Protein AF-A0A7S0WIX7-F1 (afdb_monomer)

Solvent-accessible surface area (backbone atoms only — not comparable to full-atom values): 6286 Å² total; per-residue (Å²): 117,58,88,73,73,75,20,86,30,71,62,78,74,41,74,81,49,75,79,66,81,84,82,75,95,70,84,73,63,64,90,69,81,64,64,53,47,32,42,77,90,50,86,90,47,72,62,55,75,73,69,86,79,39,66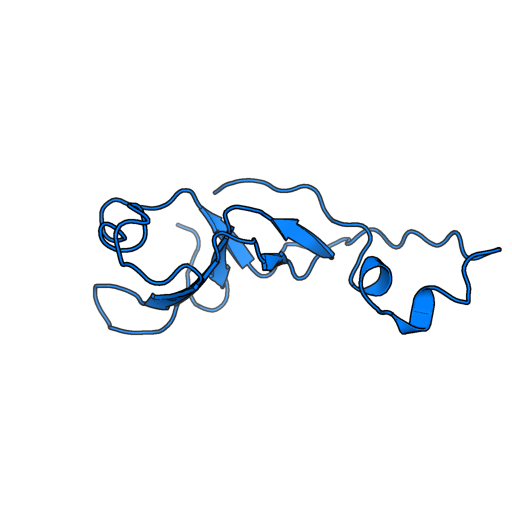,65,53,52,75,33,58,38,93,89,72,73,44,78,36,34,34,34,22,60,89,32,46,76,42,92,36,27,20,80,38,67,68,22,37,38,35,34,49,95,69,48,83,87,130

Structure (mmCIF, N/CA/C/O backbone):
data_AF-A0A7S0WIX7-F1
#
_entry.id   AF-A0A7S0WIX7-F1
#
loop_
_atom_site.group_PDB
_atom_site.id
_atom_site.type_symbol
_atom_site.label_atom_id
_atom_site.label_alt_id
_atom_site.label_comp_id
_atom_site.label_asym_id
_atom_site.label_entity_id
_atom_site.label_seq_id
_atom_site.pdbx_PDB_ins_code
_atom_site.Cartn_x
_atom_site.Cartn_y
_atom_site.Cartn_z
_atom_site.occupancy
_atom_site.B_iso_or_equiv
_atom_site.auth_seq_id
_atom_site.auth_comp_id
_atom_site.auth_asym_id
_atom_site.auth_atom_id
_atom_site.pdbx_PDB_model_num
ATOM 1 N N . VAL A 1 1 ? 8.549 2.888 7.517 1.00 74.88 1 VAL A N 1
ATOM 2 C CA . VAL A 1 1 ? 8.270 2.936 6.061 1.00 74.88 1 VAL A CA 1
ATOM 3 C C . VAL A 1 1 ? 9.535 2.544 5.327 1.00 74.88 1 VAL A C 1
ATOM 5 O O . VAL A 1 1 ? 10.577 3.117 5.615 1.00 74.88 1 VAL A O 1
ATOM 8 N N . LEU A 1 2 ? 9.463 1.548 4.448 1.00 74.81 2 LEU A N 1
ATOM 9 C CA . LEU A 1 2 ? 10.576 1.115 3.612 1.00 74.81 2 LEU A CA 1
ATOM 10 C C . LEU A 1 2 ? 10.726 2.094 2.438 1.00 74.81 2 LEU A C 1
ATOM 12 O O . LEU A 1 2 ? 9.806 2.199 1.619 1.00 74.81 2 LEU A O 1
ATOM 16 N N . PRO A 1 3 ? 11.842 2.839 2.348 1.00 73.19 3 PRO A N 1
ATOM 17 C CA . PRO A 1 3 ? 12.102 3.678 1.192 1.00 73.19 3 PRO A CA 1
ATOM 18 C C . PRO A 1 3 ? 12.421 2.791 -0.015 1.00 73.19 3 PRO A C 1
ATOM 20 O O . PRO A 1 3 ? 13.195 1.842 0.088 1.00 73.19 3 PRO A O 1
ATOM 23 N N . HIS A 1 4 ? 11.860 3.117 -1.175 1.00 74.50 4 HIS A N 1
ATOM 24 C CA . HIS A 1 4 ? 12.291 2.546 -2.448 1.00 74.50 4 HIS A CA 1
ATOM 25 C C . HIS A 1 4 ? 12.782 3.675 -3.357 1.00 74.50 4 HIS A C 1
ATOM 27 O O . HIS A 1 4 ? 12.267 4.795 -3.312 1.00 74.50 4 HIS A O 1
ATOM 33 N N . GLN A 1 5 ? 13.776 3.391 -4.200 1.00 72.12 5 GLN A N 1
ATOM 34 C CA . GLN A 1 5 ? 14.194 4.351 -5.220 1.00 72.12 5 GLN A CA 1
ATOM 35 C C . GLN A 1 5 ? 13.080 4.525 -6.257 1.00 72.12 5 GLN A C 1
ATOM 37 O O . GLN A 1 5 ? 12.308 3.598 -6.514 1.00 72.12 5 GLN A O 1
ATOM 42 N N . TYR A 1 6 ? 12.964 5.719 -6.837 1.00 75.44 6 TYR A N 1
ATOM 43 C CA . TYR A 1 6 ? 12.034 5.965 -7.935 1.00 75.44 6 TYR A CA 1
ATOM 44 C C . TYR A 1 6 ? 12.400 5.081 -9.132 1.00 75.44 6 TYR A C 1
ATOM 46 O O . TYR A 1 6 ? 13.569 4.985 -9.503 1.00 75.44 6 TYR A O 1
ATOM 54 N N . GLY A 1 7 ? 11.412 4.414 -9.728 1.00 69.31 7 GLY A N 1
ATOM 55 C CA . GLY A 1 7 ? 11.666 3.575 -10.895 1.00 69.31 7 GLY A CA 1
ATOM 56 C C . GLY A 1 7 ? 11.796 4.392 -12.176 1.00 69.31 7 GLY A C 1
ATOM 57 O O . GLY A 1 7 ? 11.506 5.587 -12.212 1.00 69.31 7 GLY A O 1
ATOM 58 N N . ARG A 1 8 ? 12.170 3.729 -13.276 1.00 65.00 8 ARG A N 1
ATOM 59 C CA . ARG A 1 8 ? 12.262 4.334 -14.623 1.00 65.00 8 ARG A CA 1
ATOM 60 C C . ARG A 1 8 ? 10.891 4.655 -15.260 1.00 65.00 8 ARG A C 1
ATOM 62 O O . ARG A 1 8 ? 10.789 4.789 -16.477 1.00 65.00 8 ARG A O 1
ATOM 69 N N . GLY A 1 9 ? 9.846 4.811 -14.444 1.00 59.75 9 GLY A N 1
ATOM 70 C CA . GLY A 1 9 ? 8.484 5.123 -14.870 1.00 59.75 9 GLY A CA 1
ATOM 71 C C . GLY A 1 9 ? 7.679 3.921 -15.387 1.00 59.75 9 GLY A C 1
ATOM 72 O O . GLY A 1 9 ? 8.185 2.815 -15.571 1.00 59.75 9 GLY A O 1
ATOM 73 N N . MET A 1 10 ? 6.384 4.152 -15.633 1.00 55.81 10 MET A N 1
ATOM 74 C CA . MET A 1 10 ? 5.402 3.170 -16.140 1.00 55.81 10 MET A CA 1
ATOM 75 C C . MET A 1 10 ? 5.788 2.569 -17.511 1.00 55.81 10 MET A C 1
ATOM 77 O O . MET A 1 10 ? 5.315 1.513 -17.930 1.00 55.81 10 MET A O 1
ATOM 81 N N . ASN A 1 11 ? 6.661 3.269 -18.224 1.00 54.69 11 ASN A N 1
ATOM 82 C CA . ASN A 1 11 ? 7.135 2.999 -19.571 1.00 54.69 11 ASN A CA 1
ATOM 83 C C . ASN A 1 11 ? 8.097 1.804 -19.661 1.00 54.69 11 ASN A C 1
ATOM 85 O O 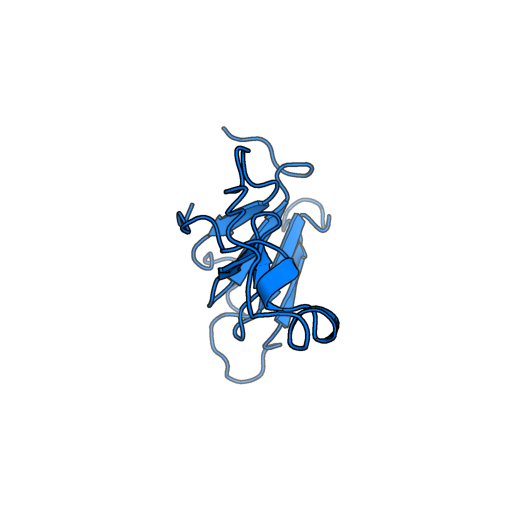. ASN A 1 11 ? 8.154 1.200 -20.731 1.00 54.69 11 ASN A O 1
ATOM 89 N N . SER A 1 12 ? 8.761 1.399 -18.570 1.00 54.97 12 SER A N 1
ATOM 90 C CA . SER A 1 12 ? 9.623 0.201 -18.554 1.00 54.97 12 SER A CA 1
ATOM 91 C C . SER A 1 12 ? 8.856 -1.125 -18.627 1.00 54.97 12 SER A C 1
ATOM 93 O O . SER A 1 12 ? 9.440 -2.145 -18.981 1.00 54.97 12 SER A O 1
ATOM 95 N N . PHE A 1 13 ? 7.550 -1.122 -18.340 1.00 57.56 13 PHE A N 1
ATOM 96 C CA . PHE A 1 13 ? 6.722 -2.337 -18.308 1.00 57.56 13 PHE A CA 1
ATOM 97 C C . PHE A 1 13 ? 5.647 -2.377 -19.404 1.00 57.56 13 PHE A C 1
ATOM 99 O O . PHE A 1 13 ? 5.002 -3.404 -19.611 1.00 57.56 13 PHE A O 1
ATOM 106 N N . SER A 1 14 ? 5.472 -1.292 -20.166 1.00 59.62 14 SER A N 1
ATOM 107 C CA . SER A 1 14 ? 4.568 -1.282 -21.317 1.00 59.62 14 SER A CA 1
ATOM 108 C C . SER A 1 14 ? 5.192 -2.040 -22.488 1.00 59.62 14 SER A C 1
ATOM 110 O O . SER A 1 14 ? 6.183 -1.613 -23.082 1.00 59.62 14 SER A O 1
ATOM 112 N N . TRP A 1 15 ? 4.576 -3.162 -22.866 1.00 60.62 15 TRP A N 1
ATOM 113 C CA . TRP A 1 15 ? 5.024 -3.978 -24.000 1.00 60.62 15 TRP A CA 1
ATOM 114 C C . TRP A 1 15 ? 5.099 -3.189 -25.320 1.0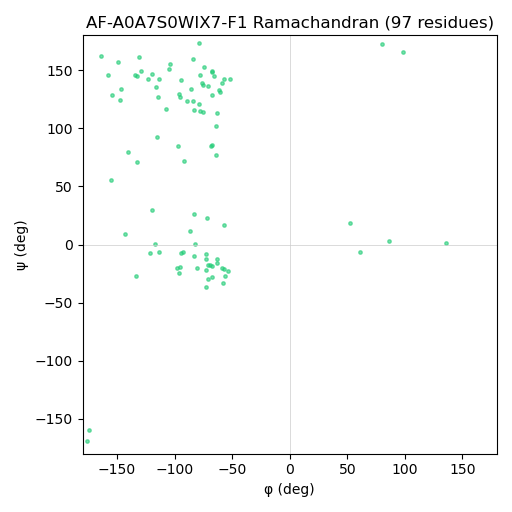0 60.62 15 TRP A C 1
ATOM 116 O O . TRP A 1 15 ? 5.935 -3.493 -26.169 1.00 60.62 15 TRP A O 1
ATOM 126 N N . LYS A 1 16 ? 4.281 -2.132 -25.469 1.00 58.69 16 LYS A N 1
ATOM 127 C CA . LYS A 1 16 ? 4.238 -1.274 -26.665 1.00 58.69 16 LYS A CA 1
ATOM 128 C C . LYS A 1 16 ? 5.519 -0.453 -26.847 1.00 58.69 16 LYS A C 1
ATOM 130 O O . LYS A 1 16 ? 5.874 -0.134 -27.978 1.00 58.69 16 LYS A O 1
ATOM 135 N N . THR A 1 17 ? 6.229 -0.129 -25.764 1.00 54.03 17 THR A N 1
ATOM 136 C CA . THR A 1 17 ? 7.453 0.690 -25.811 1.00 54.03 17 THR A CA 1
ATOM 137 C C . THR A 1 17 ? 8.684 -0.121 -26.222 1.00 54.03 17 THR A C 1
ATOM 139 O O . THR A 1 17 ? 9.632 0.446 -26.755 1.00 54.03 17 THR A O 1
ATOM 142 N N . ARG A 1 18 ? 8.639 -1.456 -26.083 1.00 54.62 18 ARG A N 1
ATOM 143 C CA . ARG A 1 18 ? 9.767 -2.369 -26.351 1.00 54.62 18 ARG A CA 1
ATOM 144 C C . ARG A 1 18 ? 10.239 -2.373 -27.817 1.00 54.62 18 ARG A C 1
ATOM 146 O O . ARG A 1 18 ? 11.323 -2.856 -28.105 1.00 54.62 18 ARG A O 1
ATOM 153 N N . ARG A 1 19 ? 9.436 -1.837 -28.751 1.00 54.31 19 ARG A N 1
ATOM 154 C CA . ARG A 1 19 ? 9.786 -1.707 -30.182 1.00 54.31 19 ARG A CA 1
ATOM 155 C C . ARG A 1 19 ? 10.396 -0.358 -30.572 1.00 54.31 19 ARG A C 1
ATOM 157 O O . ARG A 1 19 ? 10.807 -0.204 -31.715 1.00 54.31 19 ARG A O 1
ATOM 164 N N . LYS A 1 20 ? 10.426 0.625 -29.668 1.00 53.41 20 LYS A N 1
ATOM 165 C CA . LYS A 1 20 ? 10.821 2.008 -29.982 1.00 53.41 20 LYS A CA 1
ATOM 166 C C . LYS A 1 20 ? 12.037 2.466 -29.170 1.00 53.41 20 LYS A C 1
ATOM 168 O O . LYS A 1 20 ? 12.169 3.646 -28.867 1.00 53.41 20 LYS A O 1
ATOM 173 N N . GLU A 1 21 ? 12.920 1.541 -28.805 1.0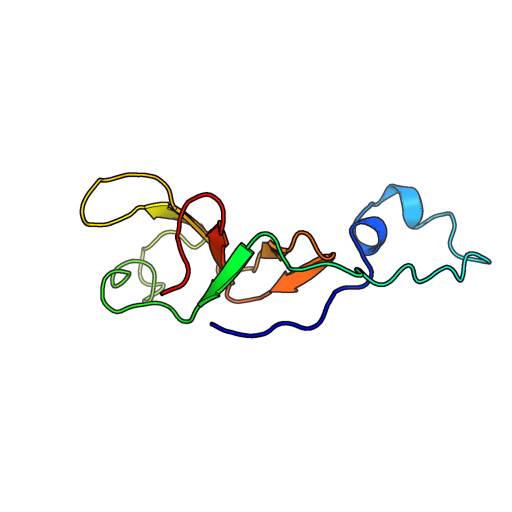0 57.69 21 GLU A N 1
ATOM 174 C CA . GLU A 1 21 ? 14.174 1.853 -28.115 1.00 57.69 21 GLU A CA 1
ATOM 175 C C . GLU A 1 21 ? 15.325 1.917 -29.120 1.00 57.69 21 GLU A C 1
ATOM 177 O O . GLU A 1 21 ? 16.037 0.948 -29.350 1.00 57.69 21 GLU A O 1
ATOM 182 N N . ALA A 1 22 ? 15.488 3.086 -29.736 1.00 53.50 22 ALA A N 1
ATOM 183 C CA . ALA A 1 22 ? 16.777 3.479 -30.302 1.00 53.50 22 ALA A CA 1
ATOM 184 C C . ALA A 1 22 ? 17.165 4.918 -29.925 1.00 53.50 22 ALA A C 1
ATOM 186 O O . ALA A 1 22 ? 18.349 5.187 -29.821 1.00 53.50 22 ALA A O 1
ATOM 187 N N . HIS A 1 23 ? 16.227 5.841 -29.651 1.00 54.00 23 HIS A N 1
ATOM 188 C CA . HIS A 1 23 ? 16.594 7.252 -29.420 1.00 54.00 23 HIS A CA 1
ATOM 189 C C . HIS A 1 23 ? 15.596 8.067 -28.568 1.00 54.00 23 HIS A C 1
ATOM 191 O O . HIS A 1 23 ? 15.131 9.125 -28.978 1.00 54.00 23 HIS A O 1
ATOM 197 N N . ALA A 1 24 ? 15.259 7.620 -27.355 1.00 50.94 24 ALA A N 1
ATOM 198 C CA . ALA A 1 24 ? 14.472 8.448 -26.430 1.00 50.94 24 ALA A CA 1
ATOM 199 C C . ALA A 1 24 ? 15.070 8.471 -25.018 1.00 50.94 24 ALA A C 1
ATOM 201 O O . ALA A 1 24 ? 14.514 7.938 -24.061 1.00 50.94 24 ALA A O 1
ATOM 202 N N . THR A 1 25 ? 16.210 9.143 -24.886 1.00 5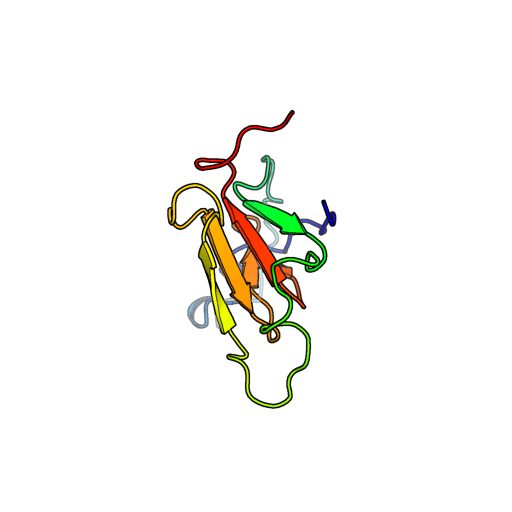2.66 25 THR A N 1
ATOM 203 C CA . THR A 1 25 ? 16.691 9.710 -23.624 1.00 52.66 25 THR A CA 1
ATOM 204 C C . THR A 1 25 ? 15.772 10.859 -23.208 1.00 52.66 25 THR A C 1
ATOM 206 O O . THR A 1 25 ? 16.017 12.027 -23.486 1.00 52.66 25 THR A O 1
ATOM 209 N N . SER A 1 26 ? 14.684 10.537 -22.515 1.00 52.28 26 SER A N 1
ATOM 210 C CA . SER A 1 26 ? 14.046 11.508 -21.627 1.00 52.28 26 SER A CA 1
ATOM 211 C C . SER A 1 26 ? 13.598 10.796 -20.364 1.00 52.28 26 SER A C 1
ATOM 213 O O . SER A 1 26 ? 12.445 10.405 -20.184 1.00 52.28 26 SER A O 1
ATOM 215 N N . SER A 1 27 ? 14.574 10.581 -19.485 1.00 57.31 27 SER A N 1
ATOM 216 C CA . SER A 1 27 ? 14.371 10.241 -18.086 1.00 57.31 27 SER A CA 1
ATOM 217 C C . SER A 1 27 ? 13.680 11.415 -17.390 1.00 57.31 27 SER A C 1
ATOM 219 O O . SER A 1 27 ? 14.309 12.187 -16.667 1.00 57.31 27 SER A O 1
ATOM 221 N N . LYS A 1 28 ? 12.369 11.570 -17.597 1.00 51.25 28 LYS A N 1
ATOM 222 C CA . LYS A 1 28 ? 11.532 12.281 -16.631 1.00 51.25 28 LYS A CA 1
ATOM 223 C C . LYS A 1 28 ? 11.479 11.393 -15.392 1.00 51.25 28 LYS A C 1
ATOM 225 O O . LYS A 1 28 ? 10.605 10.541 -15.262 1.00 51.25 28 LYS A O 1
ATOM 230 N N . GLY A 1 29 ? 12.487 11.537 -14.532 1.00 54.59 29 GLY A N 1
ATOM 231 C CA . GLY A 1 29 ? 12.447 10.986 -13.187 1.00 54.59 29 GLY A CA 1
ATOM 232 C C . GLY A 1 29 ? 11.157 11.443 -12.516 1.00 54.59 29 GLY A C 1
ATOM 233 O O . GLY A 1 29 ? 10.679 12.551 -12.763 1.00 54.59 29 GLY A O 1
ATOM 234 N N . PHE A 1 30 ? 10.547 10.573 -11.723 1.00 58.59 30 PHE A N 1
ATOM 235 C CA . PHE A 1 30 ? 9.363 10.935 -10.961 1.00 58.59 30 PHE A CA 1
ATOM 236 C C . PHE A 1 30 ? 9.738 12.033 -9.951 1.00 58.59 30 PHE A C 1
ATOM 238 O O . PHE A 1 30 ? 10.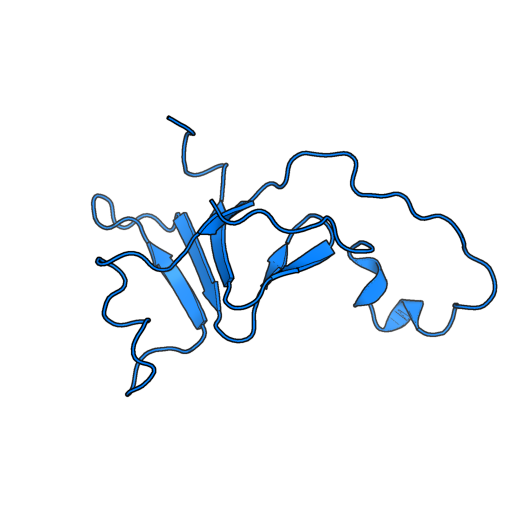366 11.761 -8.933 1.00 58.59 30 PHE A O 1
ATOM 245 N N . VAL A 1 31 ? 9.391 13.286 -10.257 1.00 57.28 31 VAL A N 1
ATOM 246 C CA . VAL A 1 31 ? 9.569 14.442 -9.365 1.00 57.28 31 VAL A CA 1
ATOM 247 C C . VAL A 1 31 ? 8.282 14.600 -8.558 1.00 57.28 31 VAL A C 1
ATOM 249 O O . VAL A 1 31 ? 7.453 15.462 -8.834 1.00 57.28 31 VAL A O 1
ATOM 252 N N . GLY A 1 32 ? 8.044 13.693 -7.616 1.00 66.62 32 GLY A N 1
ATOM 253 C CA . GLY A 1 32 ? 6.831 13.702 -6.803 1.00 66.62 32 GLY A CA 1
ATOM 254 C C . GLY A 1 32 ? 6.961 12.824 -5.566 1.00 66.62 32 GLY A C 1
ATOM 255 O O . GLY A 1 32 ? 7.829 11.958 -5.497 1.00 66.62 32 GLY A O 1
ATOM 256 N N . LYS A 1 33 ? 6.087 13.037 -4.578 1.00 73.81 33 LYS A N 1
ATOM 257 C CA . LYS A 1 33 ? 5.924 12.097 -3.460 1.00 73.81 33 LYS A CA 1
ATOM 258 C C . LYS A 1 33 ? 5.138 10.884 -3.958 1.00 73.81 33 LYS A C 1
ATOM 260 O O . LYS A 1 33 ? 4.157 11.043 -4.684 1.00 73.81 33 LYS A O 1
ATOM 265 N N . CYS A 1 34 ? 5.551 9.677 -3.579 1.00 82.62 34 CYS A N 1
ATOM 266 C CA . CYS A 1 34 ? 4.764 8.479 -3.860 1.00 82.62 34 CYS A CA 1
ATOM 267 C C . CYS A 1 34 ? 3.376 8.608 -3.213 1.00 82.62 34 CYS A C 1
ATOM 269 O O . CYS A 1 34 ? 3.253 9.060 -2.076 1.00 82.62 34 CYS A O 1
ATOM 271 N N . SER A 1 35 ? 2.335 8.181 -3.929 1.00 84.75 35 SER A N 1
ATOM 272 C CA . SER A 1 35 ? 0.962 8.096 -3.393 1.00 84.75 35 SER A CA 1
ATOM 273 C C . SER A 1 35 ? 0.775 6.943 -2.399 1.00 84.75 35 SER A C 1
ATOM 275 O O . SER A 1 35 ? -0.274 6.804 -1.771 1.00 84.75 35 SER A O 1
ATOM 277 N N . SER A 1 36 ? 1.788 6.089 -2.267 1.00 87.38 36 SER A N 1
ATOM 278 C CA . SER A 1 36 ? 1.761 4.903 -1.428 1.00 87.38 36 SER A CA 1
ATOM 279 C C . SER A 1 36 ? 3.043 4.787 -0.618 1.00 87.38 36 SER A C 1
ATOM 281 O O . SER A 1 36 ? 4.123 5.108 -1.120 1.00 87.38 36 SER A O 1
ATOM 283 N N . MET A 1 37 ? 2.910 4.266 0.596 1.00 88.69 37 MET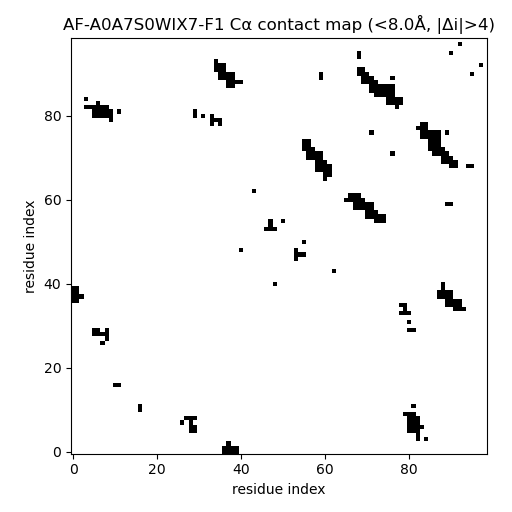 A N 1
ATOM 284 C CA . MET A 1 37 ? 4.022 3.853 1.442 1.00 88.69 37 MET A CA 1
ATOM 285 C C . MET A 1 37 ? 4.130 2.333 1.463 1.00 88.69 37 MET A C 1
ATOM 287 O O . MET A 1 37 ? 3.130 1.626 1.331 1.00 88.69 37 MET A O 1
ATOM 291 N N . PHE A 1 38 ? 5.348 1.842 1.661 1.00 89.62 38 PHE A N 1
ATOM 292 C CA . PHE A 1 38 ? 5.622 0.423 1.842 1.00 89.62 38 PHE A CA 1
ATOM 293 C C . PHE A 1 38 ? 6.119 0.183 3.260 1.00 89.62 38 PHE A C 1
ATOM 295 O O . PHE A 1 38 ? 6.844 1.010 3.820 1.00 89.62 38 PHE A O 1
ATOM 302 N N . ILE A 1 39 ? 5.717 -0.926 3.864 1.00 88.38 39 ILE A N 1
ATOM 303 C CA . ILE A 1 39 ? 6.099 -1.276 5.232 1.00 88.38 39 ILE A CA 1
ATOM 304 C C . ILE A 1 39 ? 6.606 -2.711 5.301 1.00 88.38 39 ILE A C 1
ATOM 306 O O . ILE A 1 39 ? 6.370 -3.512 4.400 1.00 88.38 39 ILE A O 1
ATOM 310 N N . THR A 1 40 ? 7.323 -3.021 6.374 1.00 84.38 40 THR A N 1
ATOM 311 C CA . THR A 1 40 ? 7.521 -4.410 6.777 1.00 84.38 40 THR A CA 1
ATOM 312 C C . THR A 1 40 ? 6.181 -4.982 7.240 1.00 84.38 40 THR A C 1
ATOM 314 O O . THR A 1 40 ? 5.353 -4.219 7.758 1.00 84.38 40 THR A O 1
ATOM 317 N N . PRO A 1 41 ? 5.948 -6.289 7.067 1.00 79.62 41 PRO A N 1
ATOM 318 C CA . PRO A 1 41 ? 4.751 -6.915 7.602 1.00 79.62 41 PRO A CA 1
ATOM 319 C C . PRO A 1 41 ? 4.671 -6.694 9.121 1.00 79.62 41 PRO A C 1
ATOM 321 O O . PRO A 1 41 ? 5.686 -6.582 9.816 1.00 79.62 41 PRO A O 1
ATOM 324 N N . LEU A 1 42 ? 3.448 -6.484 9.603 1.00 79.00 42 LEU A N 1
ATOM 325 C CA . LEU A 1 42 ? 3.156 -6.166 10.999 1.00 79.00 42 LEU A CA 1
ATOM 326 C C . LEU A 1 42 ? 2.598 -7.405 11.690 1.00 79.00 42 LEU A C 1
ATOM 328 O O . LEU A 1 42 ? 1.945 -8.220 11.055 1.00 79.00 42 LEU A O 1
ATOM 332 N N . SER A 1 43 ? 2.734 -7.485 13.012 1.00 77.75 43 SER A N 1
ATOM 333 C CA . SER A 1 43 ? 2.274 -8.630 13.813 1.00 77.75 43 SER A CA 1
ATOM 334 C C . SER A 1 43 ? 0.783 -8.969 13.676 1.00 77.75 43 SER A C 1
ATOM 336 O O . SER A 1 43 ? 0.386 -10.091 13.971 1.00 77.75 43 SER A O 1
ATOM 338 N N . TRP A 1 44 ? -0.060 -8.030 13.240 1.00 77.31 44 TRP A N 1
ATOM 339 C CA . TRP A 1 44 ? -1.480 -8.278 12.955 1.0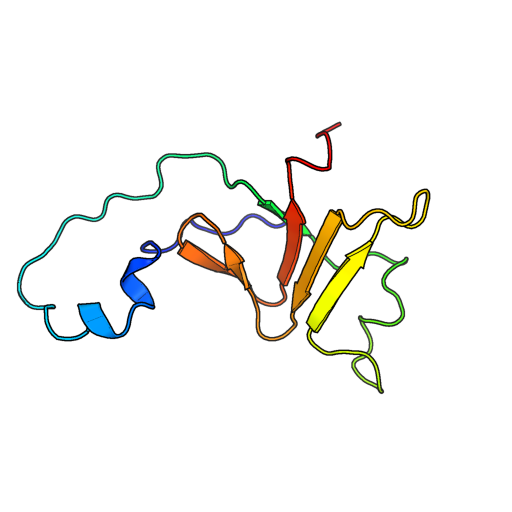0 77.31 44 TRP A CA 1
ATOM 340 C C . TRP A 1 44 ? -1.728 -8.869 11.555 1.00 77.31 44 TRP A C 1
ATOM 342 O O . TRP A 1 44 ? -2.831 -9.324 11.271 1.00 77.31 44 TRP A O 1
ATOM 352 N N . MET A 1 45 ? -0.709 -8.905 10.692 1.00 74.00 45 MET A N 1
ATOM 353 C CA . MET A 1 45 ? -0.713 -9.569 9.384 1.00 74.00 45 MET A CA 1
ATOM 354 C C . MET A 1 45 ? -0.316 -11.057 9.474 1.00 74.00 45 MET A C 1
ATOM 356 O O . MET A 1 45 ? -0.129 -11.681 8.432 1.00 74.00 45 MET A O 1
ATOM 360 N N . ARG A 1 46 ? -0.249 -11.630 10.688 1.00 60.66 46 ARG A N 1
ATOM 361 C CA . ARG A 1 46 ? 0.224 -12.987 11.062 1.00 60.66 46 ARG A CA 1
ATOM 362 C C . ARG A 1 46 ? -0.453 -14.213 10.412 1.00 60.66 46 ARG A C 1
ATOM 364 O O . ARG A 1 46 ? -0.307 -15.322 10.897 1.00 60.66 46 ARG A O 1
ATOM 371 N N . GLY A 1 47 ? -1.191 -14.047 9.319 1.00 61.19 47 GLY A N 1
ATOM 372 C CA . GLY A 1 47 ? -1.651 -15.142 8.444 1.00 61.19 47 GLY A CA 1
ATOM 373 C C . GLY A 1 47 ? -1.189 -15.007 6.987 1.00 61.19 47 GLY A C 1
ATOM 374 O O . GLY A 1 47 ? -1.400 -15.905 6.180 1.00 61.19 47 GLY A O 1
ATOM 375 N N . ILE A 1 48 ? -0.569 -13.874 6.646 1.00 62.09 48 ILE A N 1
ATOM 376 C CA . ILE A 1 48 ? 0.004 -13.560 5.330 1.00 62.09 48 ILE A CA 1
ATOM 377 C C . ILE A 1 48 ? 1.514 -13.865 5.312 1.00 62.09 48 ILE A C 1
ATOM 379 O O . ILE A 1 48 ? 2.092 -14.075 4.246 1.00 62.09 48 ILE A O 1
ATOM 383 N N . GLU A 1 49 ? 2.147 -13.852 6.491 1.00 59.16 49 GLU A N 1
ATOM 384 C CA . GLU A 1 49 ? 3.600 -13.906 6.692 1.00 59.16 49 GLU A CA 1
ATOM 385 C C . GLU A 1 49 ? 4.203 -15.284 6.402 1.00 59.16 49 GLU A C 1
ATOM 387 O O . GLU A 1 49 ? 5.295 -15.364 5.845 1.00 59.16 49 GLU A O 1
ATOM 392 N N . ASP A 1 50 ? 3.478 -16.352 6.732 1.00 56.25 50 ASP A N 1
ATOM 393 C CA . ASP A 1 50 ? 4.100 -17.667 6.890 1.00 56.25 50 ASP A CA 1
ATOM 394 C C . ASP A 1 50 ? 4.098 -18.532 5.625 1.00 56.25 50 ASP A C 1
ATOM 396 O O . ASP A 1 50 ? 4.721 -19.581 5.617 1.00 56.25 50 ASP A O 1
ATOM 400 N N . GLY A 1 51 ? 3.446 -18.137 4.524 1.00 53.78 51 GLY A N 1
ATOM 401 C CA . GLY A 1 51 ? 3.489 -18.898 3.257 1.00 53.78 51 GLY A CA 1
ATOM 402 C C . GLY A 1 51 ? 2.939 -20.341 3.314 1.00 53.78 51 GLY A C 1
ATOM 403 O O . GLY A 1 51 ? 2.756 -20.958 2.268 1.00 53.78 51 GLY A O 1
ATOM 404 N N . ASP A 1 52 ? 2.593 -20.850 4.497 1.00 50.62 52 ASP A N 1
ATOM 405 C CA . ASP A 1 52 ? 2.150 -22.217 4.794 1.00 50.62 52 ASP A CA 1
ATOM 406 C C . ASP A 1 52 ? 0.643 -22.443 4.527 1.00 50.62 52 ASP A C 1
ATOM 408 O O . ASP A 1 52 ? 0.007 -23.315 5.118 1.00 50.62 52 ASP A O 1
ATOM 412 N N . GLY A 1 53 ? 0.048 -21.659 3.617 1.00 55.12 53 GLY A N 1
ATOM 413 C CA . GLY A 1 53 ? -1.366 -21.774 3.218 1.00 55.12 53 GLY A CA 1
ATOM 414 C C . GLY A 1 53 ? -2.136 -20.455 3.103 1.00 55.12 53 GLY A C 1
ATOM 415 O O . GLY A 1 53 ? -3.328 -20.474 2.800 1.00 55.12 53 GLY A O 1
ATOM 416 N N . GLY A 1 54 ? -1.481 -19.316 3.343 1.00 66.94 54 GLY A N 1
ATOM 417 C CA . GLY A 1 54 ? -2.053 -17.979 3.153 1.00 66.94 54 GLY A CA 1
ATOM 418 C C . GLY A 1 54 ? -1.947 -17.467 1.711 1.00 66.94 54 GLY A C 1
ATOM 419 O O . GLY A 1 54 ? -1.114 -17.923 0.926 1.00 66.94 54 GLY A O 1
ATOM 420 N N . ASP A 1 55 ? -2.780 -16.485 1.357 1.00 74.06 55 ASP A N 1
ATOM 421 C CA . ASP A 1 55 ? -2.728 -15.836 0.045 1.00 74.06 55 ASP A CA 1
ATOM 422 C C . ASP A 1 55 ? -1.361 -15.168 -0.194 1.00 74.06 55 ASP A C 1
ATOM 424 O O . ASP A 1 55 ? -0.889 -14.374 0.617 1.00 74.06 55 ASP A O 1
ATOM 428 N N . ILE A 1 56 ? -0.742 -15.417 -1.354 1.00 82.44 56 ILE A N 1
ATOM 429 C CA . ILE A 1 56 ? 0.523 -14.773 -1.773 1.00 82.44 56 ILE A CA 1
ATOM 430 C C . ILE A 1 56 ? 0.358 -13.295 -2.178 1.00 82.44 56 ILE A C 1
ATOM 432 O O . ILE A 1 56 ? 1.333 -12.561 -2.371 1.00 82.44 56 ILE A O 1
ATOM 436 N N . SER A 1 57 ? -0.884 -12.857 -2.358 1.00 86.81 57 SER A N 1
ATOM 437 C CA . SER A 1 57 ? -1.242 -11.483 -2.689 1.00 86.81 57 SER A CA 1
ATOM 438 C C . SER A 1 57 ? -2.683 -11.212 -2.292 1.00 86.81 57 SER A C 1
ATOM 440 O O . SER A 1 57 ? -3.531 -12.090 -2.420 1.00 86.81 57 SER A O 1
ATOM 442 N N . GLY A 1 58 ? -2.982 -9.994 -1.855 1.00 88.25 58 GLY A N 1
ATOM 443 C CA . GLY A 1 58 ? -4.312 -9.669 -1.365 1.00 88.25 58 GLY A CA 1
ATOM 444 C C . GLY A 1 58 ? -4.492 -8.206 -0.985 1.00 88.25 58 GLY A C 1
ATOM 445 O O . GLY A 1 58 ? -3.676 -7.334 -1.289 1.00 88.25 58 GLY A O 1
ATOM 446 N N . LYS A 1 59 ? -5.618 -7.918 -0.331 1.00 90.25 59 LYS A N 1
ATOM 447 C CA . LYS A 1 59 ? -5.968 -6.580 0.167 1.00 90.25 59 LYS A CA 1
ATOM 448 C C . LYS A 1 59 ? -5.540 -6.429 1.627 1.00 90.25 59 LYS A C 1
ATOM 450 O O . LYS A 1 59 ? -5.699 -7.355 2.411 1.00 90.25 59 LYS A O 1
ATOM 455 N N . LEU A 1 60 ? -5.055 -5.242 1.985 1.00 88.75 60 LEU A N 1
ATOM 456 C CA . LEU A 1 60 ? -4.825 -4.858 3.377 1.00 88.75 60 LEU A CA 1
ATOM 457 C C . LEU A 1 60 ? -6.022 -4.060 3.879 1.00 88.75 60 LEU A C 1
ATOM 459 O O . LEU A 1 60 ? -6.446 -3.084 3.246 1.00 88.75 60 LEU A O 1
ATOM 463 N N . THR A 1 61 ? -6.529 -4.467 5.032 1.00 89.44 61 THR A N 1
ATOM 464 C CA . THR A 1 61 ? -7.708 -3.899 5.679 1.00 89.44 61 THR A CA 1
ATOM 465 C C . THR A 1 61 ? -7.327 -3.424 7.078 1.00 89.44 61 THR A C 1
ATOM 467 O O . THR A 1 61 ? -6.501 -4.053 7.733 1.00 89.44 61 THR A O 1
ATOM 470 N N . CYS A 1 62 ? -7.885 -2.298 7.523 1.00 87.75 62 CYS A N 1
ATOM 471 C CA . CYS A 1 62 ? -7.680 -1.803 8.880 1.00 87.75 62 CYS A CA 1
ATOM 472 C C . CYS A 1 62 ? -8.345 -2.746 9.902 1.00 87.75 62 CYS A C 1
ATOM 474 O O . CYS A 1 62 ? -9.542 -2.994 9.763 1.00 87.75 62 CYS A O 1
ATOM 476 N N . PRO A 1 63 ? -7.641 -3.202 10.954 1.00 85.19 63 PRO A N 1
ATOM 477 C CA . PRO A 1 63 ? -8.213 -4.099 11.963 1.00 85.19 63 PRO A CA 1
ATOM 478 C C . PRO A 1 63 ? -9.273 -3.437 12.860 1.00 85.19 63 PRO A C 1
ATOM 480 O O . PRO A 1 63 ? -10.019 -4.137 13.531 1.00 85.19 63 PRO A O 1
ATOM 483 N N . GLY A 1 64 ? -9.335 -2.100 12.907 1.00 87.12 64 GLY A N 1
ATOM 484 C CA . GLY A 1 64 ? -10.288 -1.373 13.754 1.00 87.12 64 GLY A CA 1
ATOM 485 C C . GLY A 1 64 ? -11.585 -0.950 13.059 1.00 87.12 64 GLY A C 1
ATOM 486 O O . GLY A 1 64 ? -12.556 -0.638 13.739 1.00 87.12 64 GLY A O 1
ATOM 487 N N . CYS A 1 65 ? -11.611 -0.890 11.725 1.00 89.44 65 CYS A N 1
ATOM 488 C CA . CYS A 1 65 ? -12.766 -0.367 10.979 1.00 89.44 65 CYS A CA 1
ATOM 489 C C . CYS A 1 65 ? -13.069 -1.103 9.667 1.00 89.44 65 CYS A C 1
ATOM 491 O O . CYS A 1 65 ? -13.835 -0.595 8.849 1.00 89.44 65 CYS A O 1
ATOM 493 N N . ASP A 1 66 ? -12.408 -2.235 9.413 1.00 86.81 66 ASP A N 1
ATOM 494 C CA . ASP A 1 66 ? -12.581 -3.088 8.229 1.00 86.81 66 ASP A CA 1
ATOM 495 C C . ASP A 1 66 ? -12.482 -2.369 6.868 1.00 86.81 66 ASP A C 1
ATOM 497 O O . ASP A 1 66 ? -12.866 -2.879 5.811 1.00 86.81 66 ASP A O 1
ATOM 501 N N . THR A 1 67 ? -11.898 -1.172 6.853 1.00 91.19 67 THR A N 1
ATOM 502 C CA . THR A 1 67 ? -11.740 -0.377 5.639 1.00 91.19 67 THR A CA 1
ATOM 503 C C . THR A 1 67 ? -10.468 -0.786 4.910 1.00 91.19 67 THR A C 1
ATOM 505 O O . THR A 1 67 ? -9.396 -0.903 5.504 1.00 91.19 67 THR A O 1
ATOM 508 N N . LYS A 1 68 ? -10.556 -0.979 3.588 1.00 91.44 68 LYS A N 1
ATOM 509 C CA . LYS A 1 68 ? -9.390 -1.294 2.749 1.00 91.44 68 LYS A CA 1
ATOM 510 C C . LYS A 1 68 ? -8.398 -0.133 2.771 1.00 91.44 68 LYS A C 1
ATOM 512 O O . LYS A 1 68 ? -8.687 0.892 2.157 1.00 91.44 68 LYS A O 1
ATOM 517 N N . ILE A 1 69 ? -7.219 -0.327 3.351 1.00 91.69 69 ILE A N 1
ATOM 518 C CA . ILE A 1 69 ? -6.131 0.666 3.418 1.00 91.69 69 ILE A CA 1
ATOM 519 C C . ILE A 1 69 ? -5.062 0.450 2.342 1.00 91.69 69 ILE A C 1
ATOM 521 O O . ILE A 1 69 ? -4.327 1.372 1.991 1.00 91.69 69 ILE A O 1
ATOM 525 N N . GLY A 1 70 ? -4.989 -0.757 1.778 1.00 91.31 70 GLY A N 1
ATOM 526 C CA . GLY A 1 70 ? -3.864 -1.119 0.931 1.00 91.31 70 GLY A CA 1
ATOM 527 C C . GLY A 1 70 ? -3.984 -2.473 0.247 1.00 91.31 70 GLY A C 1
ATOM 528 O O . GLY A 1 70 ? -5.080 -3.023 0.088 1.00 91.31 70 GLY A O 1
ATOM 529 N N . ALA A 1 71 ? -2.837 -2.992 -0.170 1.00 91.25 71 ALA A N 1
ATOM 530 C CA . ALA A 1 71 ? -2.673 -4.304 -0.780 1.00 91.25 71 ALA A CA 1
ATOM 531 C C . ALA A 1 71 ? -1.293 -4.872 -0.446 1.00 91.25 71 ALA A C 1
ATOM 533 O O . ALA A 1 71 ? -0.363 -4.119 -0.160 1.00 91.25 71 ALA A O 1
ATOM 534 N N . PHE A 1 72 ? -1.160 -6.189 -0.505 1.00 90.38 72 PHE A N 1
ATOM 535 C CA . PHE A 1 72 ? 0.121 -6.860 -0.360 1.00 90.38 72 PHE A CA 1
ATOM 536 C C . PHE A 1 72 ? 0.342 -7.844 -1.510 1.00 90.38 72 PHE A C 1
ATOM 538 O O . PHE A 1 72 ? -0.620 -8.388 -2.053 1.00 90.38 72 PHE A O 1
ATOM 545 N N . ALA A 1 73 ? 1.596 -8.058 -1.898 1.00 90.00 73 ALA A N 1
ATOM 546 C CA . ALA A 1 73 ? 1.991 -9.124 -2.810 1.00 90.00 73 ALA A CA 1
ATOM 547 C C . ALA A 1 73 ? 3.450 -9.517 -2.578 1.00 90.00 73 ALA A C 1
ATOM 549 O O . ALA A 1 73 ? 4.355 -8.676 -2.628 1.00 90.00 73 ALA A O 1
ATOM 550 N N . TRP A 1 74 ? 3.683 -10.814 -2.411 1.00 85.88 74 TRP A N 1
ATOM 551 C CA . TRP A 1 74 ? 5.020 -11.385 -2.265 1.00 85.88 74 TRP A CA 1
ATOM 552 C C . TRP A 1 74 ? 5.827 -11.345 -3.564 1.00 85.88 74 TRP A C 1
ATOM 554 O O . TRP A 1 74 ? 7.039 -11.163 -3.532 1.00 85.88 74 TRP A O 1
ATOM 564 N N . SER A 1 75 ? 5.160 -11.409 -4.722 1.00 87.00 75 SER A N 1
ATOM 565 C CA . SER A 1 75 ? 5.793 -11.171 -6.028 1.00 87.00 75 SER A CA 1
ATOM 566 C C . SER A 1 75 ? 6.244 -9.718 -6.214 1.00 87.00 75 SER A C 1
ATOM 568 O O . SER A 1 75 ? 7.070 -9.423 -7.079 1.00 87.00 75 SER A O 1
ATOM 570 N N . GLY A 1 76 ? 5.704 -8.810 -5.402 1.00 89.19 76 GLY A N 1
ATOM 571 C CA . GLY A 1 76 ? 5.910 -7.378 -5.494 1.00 89.19 76 GLY A CA 1
ATOM 572 C C . GLY A 1 76 ? 4.789 -6.632 -6.213 1.00 89.19 76 GLY A C 1
ATOM 573 O O . GLY A 1 76 ? 3.927 -7.224 -6.864 1.00 89.19 76 GLY A O 1
ATOM 574 N N . ILE A 1 77 ? 4.800 -5.309 -6.055 1.00 89.19 77 ILE A N 1
ATOM 575 C CA . ILE A 1 77 ? 3.828 -4.375 -6.634 1.00 89.19 77 ILE A CA 1
ATOM 576 C C . ILE A 1 77 ? 4.580 -3.208 -7.279 1.00 89.19 77 ILE A C 1
ATOM 578 O O . ILE A 1 77 ? 5.607 -2.742 -6.779 1.00 89.19 77 ILE A O 1
ATOM 582 N N . GLN A 1 78 ? 4.032 -2.703 -8.383 1.00 86.44 78 GLN A N 1
ATOM 583 C CA . GLN A 1 78 ? 4.503 -1.480 -9.017 1.00 86.44 78 GLN A CA 1
ATOM 584 C C . GLN A 1 78 ? 3.986 -0.241 -8.266 1.00 86.44 78 GLN A C 1
ATOM 586 O O . GLN A 1 78 ? 2.783 0.001 -8.167 1.00 86.44 78 GLN A O 1
ATOM 591 N N . CYS A 1 79 ? 4.905 0.591 -7.782 1.00 86.50 79 CYS A N 1
ATOM 592 C CA . CYS A 1 79 ? 4.585 1.893 -7.212 1.00 86.50 79 CYS A CA 1
ATOM 593 C C . CYS A 1 79 ? 4.216 2.902 -8.313 1.00 86.50 79 CYS A C 1
ATOM 595 O O . CYS A 1 79 ? 4.720 2.840 -9.434 1.00 86.50 79 CYS A O 1
ATOM 597 N N . SER A 1 80 ? 3.397 3.901 -7.968 1.00 80.00 80 SER A N 1
ATOM 598 C CA . SER A 1 80 ? 3.045 5.032 -8.848 1.00 80.00 80 SER A CA 1
ATOM 599 C C . SER A 1 80 ? 4.251 5.785 -9.435 1.00 80.00 80 SER A C 1
ATOM 601 O O . SER A 1 80 ? 4.138 6.379 -10.502 1.00 80.00 80 SER A O 1
ATOM 603 N N . CYS A 1 81 ? 5.422 5.713 -8.797 1.00 79.69 81 CYS A N 1
ATOM 604 C CA . CYS A 1 81 ? 6.656 6.280 -9.339 1.00 79.69 81 CYS A CA 1
ATOM 605 C C . CYS A 1 81 ? 7.381 5.382 -10.363 1.00 79.69 81 CYS A C 1
ATOM 607 O O . CYS A 1 81 ? 8.463 5.727 -10.833 1.00 79.69 81 CYS A O 1
ATOM 609 N N . GLY A 1 82 ? 6.834 4.204 -10.669 1.00 79.31 82 GLY A N 1
ATOM 610 C CA . GLY A 1 82 ? 7.422 3.209 -11.567 1.00 79.31 82 GLY A CA 1
ATOM 611 C C . GLY A 1 82 ? 8.402 2.233 -10.913 1.00 79.31 82 GLY A C 1
ATOM 612 O O . GLY A 1 82 ? 8.990 1.422 -11.623 1.00 79.31 82 GLY A O 1
ATOM 613 N N . ALA A 1 83 ? 8.617 2.301 -9.597 1.00 84.00 83 ALA A N 1
ATOM 614 C CA . ALA A 1 83 ? 9.473 1.347 -8.891 1.00 84.00 83 ALA A CA 1
ATOM 615 C C . ALA A 1 83 ? 8.763 0.004 -8.702 1.00 84.00 83 ALA A C 1
ATOM 617 O O . ALA A 1 83 ? 7.585 -0.020 -8.350 1.00 84.00 83 ALA A O 1
ATOM 618 N N . TRP A 1 84 ? 9.487 -1.098 -8.885 1.00 86.62 84 TRP A N 1
ATOM 619 C CA . TRP A 1 84 ? 9.033 -2.417 -8.456 1.00 86.62 84 TRP A CA 1
ATOM 620 C C . TRP A 1 84 ? 9.500 -2.657 -7.024 1.00 86.62 84 TRP A C 1
ATOM 622 O O . TRP A 1 84 ? 10.698 -2.571 -6.751 1.00 86.62 84 TRP A O 1
ATOM 632 N N . VAL A 1 85 ? 8.571 -2.935 -6.114 1.00 87.25 85 VAL A N 1
ATOM 633 C CA . VAL A 1 85 ? 8.876 -3.201 -4.702 1.00 87.25 85 VAL A CA 1
ATOM 634 C C . VAL A 1 85 ? 8.515 -4.649 -4.410 1.00 87.25 85 VAL A C 1
ATOM 636 O O . VAL A 1 85 ? 7.396 -5.045 -4.712 1.00 87.25 85 VAL A O 1
ATOM 639 N N . SER A 1 86 ? 9.438 -5.436 -3.854 1.00 88.06 86 SER A N 1
ATOM 640 C CA . SER A 1 86 ? 9.196 -6.822 -3.436 1.00 88.06 86 SER A CA 1
ATOM 641 C C . SER A 1 86 ? 10.027 -7.169 -2.188 1.00 88.06 86 SER A C 1
ATOM 643 O O . SER A 1 86 ? 11.216 -6.840 -2.180 1.00 88.06 86 SER A O 1
ATOM 645 N N . PRO A 1 87 ? 9.442 -7.816 -1.158 1.00 85.25 87 PRO A N 1
ATOM 646 C CA . PRO A 1 87 ? 8.005 -8.053 -0.979 1.00 85.25 87 PRO A CA 1
ATOM 647 C C . PRO A 1 87 ? 7.254 -6.728 -0.771 1.00 85.25 87 PRO A C 1
ATOM 649 O O . PRO A 1 87 ? 7.784 -5.781 -0.187 1.00 85.25 87 PRO A O 1
ATOM 652 N N . ALA A 1 88 ? 6.027 -6.623 -1.282 1.00 89.31 88 ALA A N 1
ATOM 653 C CA . ALA A 1 88 ? 5.265 -5.378 -1.229 1.00 89.31 88 ALA A CA 1
ATOM 654 C C . ALA A 1 88 ? 4.121 -5.460 -0.224 1.00 89.31 88 ALA A C 1
ATOM 656 O O . ALA A 1 88 ? 3.158 -6.181 -0.453 1.00 89.31 88 ALA A O 1
ATOM 657 N N . PHE A 1 89 ? 4.175 -4.628 0.815 1.00 90.75 89 PHE A N 1
ATOM 658 C CA . PHE A 1 89 ? 3.036 -4.312 1.680 1.00 90.75 89 PHE A CA 1
ATOM 659 C C . PHE A 1 89 ? 2.718 -2.829 1.512 1.00 90.75 89 PHE A C 1
ATOM 661 O O . PHE A 1 89 ? 3.345 -1.968 2.128 1.00 90.75 89 PHE A O 1
ATOM 668 N N . GLN A 1 90 ? 1.803 -2.534 0.594 1.00 91.19 90 GLN A N 1
ATOM 669 C CA . GLN A 1 90 ? 1.493 -1.189 0.125 1.00 91.19 90 GLN A CA 1
ATOM 670 C C . GLN A 1 90 ? 0.303 -0.605 0.886 1.00 91.19 90 GLN A C 1
ATOM 672 O O . GLN A 1 90 ? -0.790 -1.170 0.865 1.00 91.19 90 GLN A O 1
ATOM 677 N N . ILE A 1 91 ? 0.475 0.586 1.453 1.00 90.94 91 ILE A N 1
ATOM 678 C CA . ILE A 1 91 ? -0.592 1.377 2.079 1.00 90.94 91 ILE A CA 1
ATOM 679 C C . ILE A 1 91 ? -0.771 2.683 1.300 1.00 90.94 91 ILE A C 1
ATOM 681 O O . ILE A 1 91 ? 0.201 3.326 0.901 1.00 90.94 91 ILE A O 1
ATOM 685 N N . GLN A 1 92 ? -2.023 3.061 1.043 1.00 90.12 92 GLN A N 1
ATOM 686 C CA . GLN A 1 92 ? -2.370 4.277 0.304 1.00 90.12 92 GLN A CA 1
ATOM 687 C C . GLN A 1 92 ? -2.381 5.493 1.233 1.00 90.12 92 GLN A C 1
ATOM 689 O O . GLN A 1 92 ? -3.183 5.527 2.161 1.00 90.12 92 GLN A O 1
ATOM 694 N N . HIS A 1 93 ? -1.595 6.532 0.925 1.00 87.06 93 HIS A N 1
ATOM 695 C CA . HIS A 1 93 ? -1.577 7.771 1.721 1.00 87.06 93 HIS A CA 1
ATOM 696 C C . HIS A 1 93 ? -2.954 8.436 1.804 1.00 87.06 93 HIS A C 1
ATOM 698 O O . HIS A 1 93 ? -3.308 8.997 2.826 1.00 87.06 93 HIS A O 1
ATOM 704 N N . ALA A 1 94 ? -3.775 8.326 0.756 1.00 85.81 94 ALA A N 1
ATOM 705 C CA . ALA A 1 94 ? -5.128 8.884 0.759 1.00 85.81 94 ALA A CA 1
ATOM 706 C C . ALA A 1 94 ? -6.060 8.262 1.819 1.00 85.81 94 ALA A C 1
ATOM 708 O O . ALA A 1 94 ? -7.162 8.758 2.026 1.00 85.81 94 ALA A O 1
ATOM 709 N N . LYS A 1 95 ? -5.660 7.144 2.436 1.00 84.56 95 LYS A N 1
ATOM 710 C CA . LYS A 1 95 ? -6.452 6.403 3.425 1.00 84.56 95 LYS A CA 1
ATOM 711 C C . LYS A 1 95 ? -5.801 6.349 4.804 1.00 84.56 95 LYS A C 1
ATOM 713 O O . LYS A 1 95 ? -6.349 5.705 5.694 1.00 84.56 95 LYS A O 1
ATOM 718 N N . THR A 1 96 ? -4.635 6.966 4.960 1.00 81.75 96 THR A N 1
ATOM 719 C CA . THR A 1 96 ? -3.855 6.952 6.198 1.00 81.75 96 THR A CA 1
ATOM 720 C C . THR A 1 96 ? -3.116 8.268 6.346 1.00 81.75 96 THR A C 1
ATOM 722 O O . THR A 1 96 ? -2.313 8.613 5.479 1.00 81.75 96 THR A O 1
ATOM 725 N N . ASP A 1 97 ? -3.326 8.949 7.464 1.00 78.31 97 ASP A N 1
ATOM 726 C CA . ASP A 1 97 ? -2.560 10.138 7.813 1.00 78.31 97 ASP A CA 1
ATOM 727 C C . ASP A 1 97 ? -1.176 9.755 8.356 1.00 78.31 97 ASP A C 1
ATOM 729 O O . ASP A 1 97 ? -0.993 8.711 8.987 1.00 78.31 97 ASP A O 1
ATOM 733 N N . ALA A 1 98 ? -0.181 10.593 8.067 1.00 64.62 98 ALA A N 1
ATOM 734 C CA . ALA A 1 98 ? 1.136 10.485 8.679 1.00 64.62 98 ALA A CA 1
ATOM 735 C C . ALA A 1 98 ? 1.080 11.179 10.045 1.00 64.62 98 ALA A C 1
ATOM 737 O O . ALA A 1 98 ? 0.844 12.385 10.096 1.00 64.62 98 ALA A O 1
ATOM 738 N N . PHE A 1 99 ? 1.260 10.410 11.118 1.00 51.91 99 PHE A N 1
ATOM 739 C CA . PHE A 1 99 ? 1.477 10.947 12.462 1.00 51.91 99 PHE A CA 1
ATOM 740 C C . PHE A 1 99 ? 2.927 11.403 12.634 1.00 51.91 99 PHE A C 1
ATOM 742 O O . PHE A 1 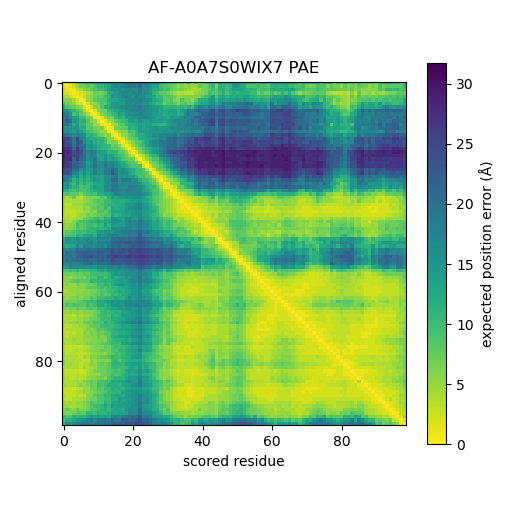99 ? 3.825 10.726 12.074 1.00 51.91 99 PHE A O 1
#

Sequence (99 aa):
VLPHQYGRGMNSFSWKTRRKEAHATSSKGFVGKCSSMFITPLSWMRGIEDGDGGDISGKLTCPGCDTKIGAFAWSGIQCSCGAWVSPAFQIQHAKTDAF

pLDDT: mean 74.46, std 14.28, range [50.62, 91.69]

Radius of gyration: 15.93 Å; Cα contacts (8 Å, |Δi|>4): 153; chains: 1; bounding box: 30×37×44 Å

Foldseek 3Di:
DDDDAQAQAPLVPPPVNVVPPDDDPDSPQPPDDWQKDWDDDDPVNVQQPPPPDHDQKFFDADPPPRHTFGIFHQCFDQTNSRDTDHRGDIGGCVRDPDD

Nearest PDB structures (foldseek):
  6s05-assembly1_s  TM=8.036E-01  e=5.053E-06  Saccharomyces cerevisiae
  7yez-assembly1_H  TM=4.875E-01  e=7.405E+00  Mammalian orthoreovirus 3
  3mao-assembly1_A  TM=4.128E-01  e=9.036E+00  Homo sapiens

Mean predicted aligned error: 10.54 Å

Secondary structure (DSSP, 8-state):
----PPPS-GGGT-GGGGG--SS--------S--SEEE-PPPGGGTTTSS-SSS-SEEEEE-TTT--EEEEEETT-EE-TTS-EESSEEEEEGGGS---

Organism: NCBI:txid1486918